Protein AF-A0A0B1RQZ1-F1 (afdb_monomer_lite)

Organism: Oesophagostomum dentatum (NCBI:txid61180)

Sequence (134 aa):
LTQFLLSGVIFQLFRYINREKSLARRFLYIGCCLHLVANLLATAAFLYAGARNYPGGDGIAHLQWTQRVDAEKPISVYIDNACAQTGVSRFMQLYDAWEYNKTENLAPDDLQRFDFLMIGTYSGNLKQIVSTNY

pLDDT: mean 86.48, std 12.92, range [42.91, 98.12]

Foldseek 3Di:
DVVVVVVLVVVLVVLVVCVVVDVVSVVVSVVSVVVVVVVVVVVVVVVVVVVVQQVLLVVLLVVCVVCVVCLQPAAEEEAEPQSVVRDDDPVSNDRPSYHYDDDPPDAPVRCVVHPYYDDDDPPPCVVVCVVVRD

Secondary structure (DSSP, 8-state):
-HHHHHHHHHHHHHHHHTGGG-HHHHHHHHHHHHHHHHHHHHHHHHHHHHHTT-HHHHHHHHHHHHTGGGTTS--EEEE-HHHHHTT--GGG---TTSEEE--TT--HHHHTT-SEEE---SSS-HHHHHHHH-

Structure (mmCIF, N/CA/C/O backbone):
data_AF-A0A0B1RQZ1-F1
#
_entry.id   AF-A0A0B1RQZ1-F1
#
loop_
_atom_site.group_PDB
_atom_site.id
_atom_site.type_symbol
_atom_site.label_atom_id
_atom_site.label_alt_id
_atom_site.label_comp_id
_atom_site.label_asym_id
_atom_site.label_entity_id
_atom_site.label_seq_id
_atom_site.pdbx_PDB_ins_code
_atom_site.Cartn_x
_atom_site.Cartn_y
_atom_site.Cartn_z
_atom_site.occupancy
_atom_site.B_iso_or_equiv
_atom_site.auth_seq_id
_atom_site.auth_comp_id
_atom_site.auth_asym_id
_atom_site.auth_atom_id
_atom_site.pdbx_PDB_model_num
ATOM 1 N N . LEU A 1 1 ? -3.426 4.395 -25.988 1.00 50.75 1 LEU A N 1
ATOM 2 C CA . LEU A 1 1 ? -2.313 3.442 -25.745 1.00 50.75 1 LEU A CA 1
ATOM 3 C C . LEU A 1 1 ? -2.290 2.278 -26.743 1.00 50.75 1 LEU A C 1
ATOM 5 O O . LEU A 1 1 ? -1.264 2.049 -27.366 1.00 50.75 1 LEU A O 1
ATOM 9 N N . THR A 1 2 ? -3.404 1.574 -26.952 1.00 42.91 2 THR A N 1
ATOM 10 C CA . THR A 1 2 ? -3.517 0.416 -27.866 1.00 42.91 2 THR A CA 1
ATOM 11 C C . THR A 1 2 ? -3.146 0.717 -29.323 1.00 42.91 2 THR A C 1
ATOM 13 O O . THR A 1 2 ? -2.436 -0.070 -29.941 1.00 42.91 2 THR A O 1
ATOM 16 N N . GLN A 1 3 ? -3.523 1.883 -29.858 1.00 46.12 3 GLN A N 1
ATOM 17 C CA . GLN A 1 3 ? -3.153 2.290 -31.225 1.00 46.12 3 GLN A CA 1
ATOM 18 C C . GLN A 1 3 ? -1.642 2.541 -31.416 1.00 46.12 3 GLN A C 1
ATOM 20 O O . GLN A 1 3 ? -1.112 2.257 -32.486 1.00 46.12 3 GLN A O 1
ATOM 25 N N . PHE A 1 4 ? -0.934 3.011 -30.380 1.00 52.88 4 PHE A N 1
ATOM 26 C CA . PHE A 1 4 ? 0.523 3.218 -30.419 1.00 52.88 4 PHE A CA 1
ATOM 27 C C . PHE A 1 4 ? 1.302 1.897 -30.377 1.00 52.88 4 PHE A C 1
ATOM 29 O O . PHE A 1 4 ? 2.340 1.761 -31.021 1.00 52.88 4 PHE A O 1
ATOM 36 N N . LEU A 1 5 ? 0.791 0.903 -29.647 1.00 52.38 5 LEU A N 1
ATOM 37 C CA . LEU A 1 5 ? 1.394 -0.430 -29.599 1.00 52.38 5 LEU A CA 1
ATOM 38 C C . LEU A 1 5 ? 1.182 -1.182 -30.925 1.00 52.38 5 LEU A C 1
ATOM 40 O O . LEU A 1 5 ? 2.117 -1.791 -31.440 1.00 52.38 5 LEU A O 1
ATOM 44 N N . LEU A 1 6 ? -0.010 -1.073 -31.525 1.00 55.34 6 LEU A N 1
ATOM 45 C CA . LEU A 1 6 ? -0.336 -1.679 -32.824 1.00 55.34 6 LEU A CA 1
ATOM 46 C C . LEU A 1 6 ? 0.518 -1.121 -33.972 1.00 55.34 6 LEU A C 1
ATOM 48 O O . LEU A 1 6 ? 1.052 -1.895 -34.769 1.00 55.34 6 LEU A O 1
ATOM 52 N N . SER A 1 7 ? 0.705 0.200 -34.044 1.00 65.06 7 SER A N 1
ATOM 53 C CA . SER A 1 7 ? 1.536 0.818 -35.086 1.00 65.06 7 SER A CA 1
ATOM 54 C C . SER A 1 7 ? 3.016 0.434 -34.958 1.00 65.06 7 SER A C 1
ATOM 56 O O . SER A 1 7 ? 3.673 0.163 -35.966 1.00 65.06 7 SER A O 1
ATOM 58 N N . GLY A 1 8 ? 3.526 0.320 -33.726 1.00 63.56 8 GLY A N 1
ATOM 59 C CA . GLY A 1 8 ? 4.891 -0.130 -33.448 1.00 63.56 8 GLY A CA 1
ATOM 60 C C . GLY A 1 8 ? 5.157 -1.582 -33.861 1.00 63.56 8 GLY A C 1
ATOM 61 O O . GLY A 1 8 ? 6.221 -1.880 -34.409 1.00 63.56 8 GLY A O 1
ATOM 62 N N . VAL A 1 9 ? 4.188 -2.482 -33.659 1.00 67.81 9 VAL A N 1
ATOM 63 C CA . VAL A 1 9 ? 4.293 -3.897 -34.063 1.00 67.81 9 VAL A CA 1
ATOM 64 C C . VAL A 1 9 ? 4.263 -4.040 -35.588 1.00 67.81 9 VAL A C 1
ATOM 66 O O . VAL A 1 9 ? 5.114 -4.723 -36.158 1.00 67.81 9 VAL A O 1
ATOM 69 N N . ILE A 1 10 ? 3.354 -3.336 -36.271 1.00 68.88 10 ILE A N 1
ATOM 70 C CA . ILE A 1 10 ? 3.250 -3.352 -37.741 1.00 68.88 10 ILE A CA 1
ATOM 71 C C . ILE A 1 10 ? 4.543 -2.832 -38.386 1.00 68.88 10 ILE A C 1
ATOM 73 O O . ILE A 1 10 ? 5.083 -3.450 -39.305 1.00 68.88 10 ILE A O 1
ATOM 77 N N . PHE A 1 11 ? 5.098 -1.737 -37.866 1.00 68.69 11 PHE A N 1
ATOM 78 C CA . PHE A 1 11 ? 6.360 -1.174 -38.346 1.00 68.69 11 PHE A CA 1
ATOM 79 C C . PHE A 1 11 ? 7.547 -2.144 -38.203 1.00 68.69 11 PHE A C 1
ATOM 81 O O . PHE A 1 11 ? 8.404 -2.223 -39.090 1.00 68.69 11 PHE A O 1
ATOM 88 N N . GLN A 1 12 ? 7.589 -2.931 -37.124 1.00 65.19 12 GLN A N 1
ATOM 89 C CA . GLN A 1 12 ? 8.632 -3.941 -36.934 1.00 65.19 12 GLN A CA 1
ATOM 90 C C . GLN A 1 12 ? 8.472 -5.156 -37.844 1.00 65.19 12 GLN A C 1
ATOM 92 O O . GLN A 1 12 ? 9.482 -5.667 -38.328 1.00 65.19 12 GLN A O 1
ATOM 97 N N . LEU A 1 13 ? 7.243 -5.562 -38.165 1.00 67.06 13 LEU A N 1
ATOM 98 C CA . LEU A 1 13 ? 6.981 -6.612 -39.153 1.00 67.06 13 LEU A CA 1
ATOM 99 C C . LEU A 1 13 ? 7.440 -6.191 -40.559 1.00 67.06 13 LEU A C 1
ATOM 101 O O . LEU A 1 13 ? 8.148 -6.944 -41.229 1.00 67.06 13 LEU A O 1
ATOM 105 N N . PHE A 1 14 ? 7.151 -4.953 -40.979 1.00 69.56 14 PHE A N 1
ATOM 106 C CA . PHE A 1 14 ? 7.656 -4.414 -42.251 1.00 69.56 14 PHE A CA 1
ATOM 107 C C . PHE A 1 14 ? 9.190 -4.369 -42.312 1.00 69.56 14 PHE A C 1
ATOM 109 O O . PHE A 1 14 ? 9.784 -4.655 -43.358 1.00 69.56 14 PHE A O 1
ATOM 116 N N . ARG A 1 15 ? 9.850 -4.024 -41.196 1.00 64.25 15 ARG A N 1
ATOM 117 C CA . ARG A 1 15 ? 11.318 -4.038 -41.094 1.00 64.25 15 ARG A CA 1
ATOM 118 C C . ARG A 1 15 ? 11.896 -5.452 -41.079 1.00 64.25 15 ARG A C 1
ATOM 120 O O . ARG A 1 15 ? 12.905 -5.665 -41.745 1.00 64.25 15 ARG A O 1
ATOM 127 N N . TYR A 1 16 ? 11.255 -6.405 -40.402 1.00 66.69 16 TYR A N 1
ATOM 128 C CA . TYR A 1 16 ? 11.636 -7.822 -40.403 1.00 66.69 16 TYR A CA 1
ATOM 129 C C . TYR A 1 16 ? 11.647 -8.398 -41.823 1.00 66.69 16 TYR A C 1
ATOM 131 O O . TYR A 1 16 ? 12.652 -8.963 -42.247 1.00 66.69 16 TYR A O 1
ATOM 139 N N . ILE A 1 17 ? 10.572 -8.179 -42.589 1.00 72.50 17 ILE A N 1
ATOM 140 C CA . ILE A 1 17 ? 10.413 -8.698 -43.959 1.00 72.50 17 ILE A CA 1
ATOM 141 C C . ILE A 1 17 ? 11.489 -8.142 -44.913 1.00 72.50 17 ILE A C 1
ATOM 143 O O . ILE A 1 17 ? 11.928 -8.825 -45.833 1.00 72.50 17 ILE A O 1
ATOM 147 N N . ASN A 1 18 ? 11.963 -6.911 -44.691 1.00 68.25 18 ASN A N 1
ATOM 148 C CA . ASN A 1 18 ? 12.946 -6.243 -45.554 1.00 68.25 18 ASN A CA 1
ATOM 149 C C . ASN A 1 18 ? 14.389 -6.232 -45.003 1.00 68.25 18 ASN A C 1
ATOM 151 O O . ASN A 1 18 ? 15.238 -5.521 -45.557 1.00 68.25 18 ASN A O 1
ATOM 155 N N . ARG A 1 19 ? 14.689 -6.982 -43.932 1.00 61.53 19 ARG A N 1
ATOM 156 C CA . ARG A 1 19 ? 15.971 -6.902 -43.200 1.00 61.53 19 ARG A CA 1
ATOM 157 C C . ARG A 1 19 ? 17.193 -7.389 -43.988 1.00 61.53 19 ARG A C 1
ATOM 159 O O . ARG A 1 19 ? 18.276 -6.847 -43.805 1.00 61.53 19 ARG A O 1
ATOM 166 N N . GLU A 1 20 ? 17.016 -8.361 -44.883 1.00 63.19 20 GLU A N 1
ATOM 167 C CA . GLU A 1 20 ? 18.098 -8.986 -45.673 1.00 63.19 20 GLU A CA 1
ATOM 168 C C . GLU A 1 20 ? 18.602 -8.078 -46.812 1.00 63.19 20 GLU A C 1
ATOM 170 O O . GLU A 1 20 ? 19.643 -8.327 -47.407 1.00 63.19 20 GLU A O 1
ATOM 175 N N . LYS A 1 21 ? 17.877 -6.993 -47.122 1.00 67.12 21 LYS A N 1
ATOM 176 C CA . LYS A 1 21 ? 18.181 -6.122 -48.271 1.00 67.12 21 LYS A CA 1
ATOM 177 C C . LYS A 1 21 ? 19.327 -5.137 -48.015 1.00 67.12 21 LYS A C 1
ATOM 179 O O . LYS A 1 21 ? 19.808 -4.516 -48.954 1.00 67.12 21 LYS A O 1
ATOM 184 N N . SER A 1 22 ? 19.710 -4.910 -46.757 1.00 76.19 22 SER A N 1
ATOM 185 C CA . SER A 1 22 ? 20.778 -3.973 -46.388 1.00 76.19 22 SER A CA 1
ATOM 186 C C . SER A 1 22 ? 21.214 -4.185 -44.939 1.00 76.19 22 SER A C 1
ATOM 188 O O . SER A 1 22 ? 20.371 -4.257 -44.042 1.00 76.19 22 SER A O 1
ATOM 190 N N . LEU A 1 23 ? 22.528 -4.184 -44.691 1.00 76.38 23 LEU A N 1
ATOM 191 C CA . LEU A 1 23 ? 23.101 -4.268 -43.342 1.00 76.38 23 LEU A CA 1
ATOM 192 C C . LEU A 1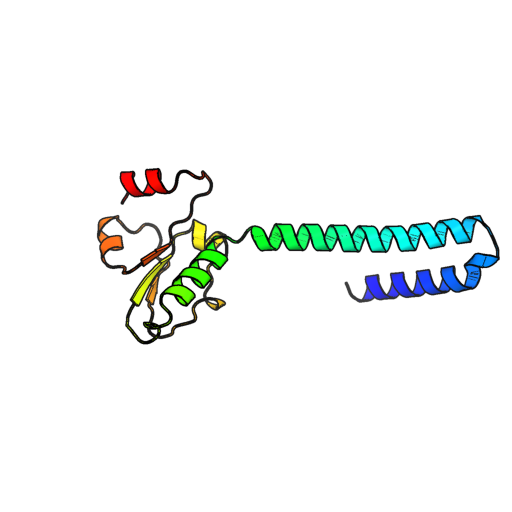 23 ? 22.550 -3.176 -42.408 1.00 76.38 23 LEU A C 1
ATOM 194 O O . LEU A 1 23 ? 22.232 -3.460 -41.256 1.00 76.38 23 LEU A O 1
ATOM 198 N N . ALA A 1 24 ? 22.325 -1.960 -42.915 1.00 78.75 24 ALA A N 1
ATOM 199 C CA . ALA A 1 24 ? 21.737 -0.867 -42.138 1.00 78.75 24 ALA A CA 1
ATOM 200 C C . ALA A 1 24 ? 20.313 -1.192 -41.647 1.00 78.75 24 ALA A C 1
ATOM 202 O O . ALA A 1 24 ? 19.959 -0.899 -40.506 1.00 78.75 24 ALA A O 1
ATOM 203 N N . ARG A 1 25 ? 19.491 -1.854 -42.475 1.00 75.50 25 ARG A N 1
ATOM 204 C CA . ARG A 1 25 ? 18.126 -2.266 -42.093 1.00 75.50 25 ARG A CA 1
ATOM 205 C C . ARG A 1 25 ? 18.145 -3.383 -41.054 1.00 75.50 25 ARG A C 1
ATOM 207 O O . ARG A 1 25 ? 17.302 -3.385 -40.161 1.00 75.50 25 ARG A O 1
ATOM 214 N N . ARG A 1 26 ? 19.126 -4.286 -41.135 1.00 75.88 26 ARG A N 1
ATOM 215 C CA . ARG A 1 26 ? 19.352 -5.332 -40.132 1.00 75.88 26 ARG A CA 1
ATOM 216 C C . ARG A 1 26 ? 19.745 -4.741 -38.773 1.00 75.88 26 ARG A C 1
ATOM 218 O O . ARG A 1 26 ? 19.144 -5.125 -37.773 1.00 75.88 26 ARG A O 1
ATOM 225 N N . PHE A 1 27 ? 20.662 -3.770 -38.732 1.00 84.25 27 PHE A N 1
ATOM 226 C CA . PHE A 1 27 ? 21.013 -3.067 -37.489 1.00 84.25 27 PHE A CA 1
ATOM 227 C C . PHE A 1 27 ? 19.828 -2.292 -36.901 1.00 84.25 27 PHE A C 1
ATOM 229 O O . PHE A 1 27 ? 19.581 -2.388 -35.703 1.00 84.25 27 PHE A O 1
ATOM 236 N N . LEU A 1 28 ? 19.045 -1.592 -37.731 1.00 85.06 28 LEU A N 1
ATOM 237 C CA . LEU A 1 28 ? 17.837 -0.893 -37.275 1.00 85.06 28 LEU A CA 1
ATOM 238 C C . LEU A 1 28 ? 16.785 -1.850 -36.701 1.00 85.06 28 LEU A C 1
ATOM 240 O O . LEU A 1 28 ? 16.167 -1.533 -35.689 1.00 85.06 28 LEU A O 1
ATOM 244 N N . TYR A 1 29 ? 16.583 -3.016 -37.322 1.00 81.12 29 TYR A N 1
ATOM 245 C CA . TYR A 1 29 ? 15.674 -4.042 -36.807 1.00 81.12 29 TYR A CA 1
ATOM 246 C C . TYR A 1 29 ? 16.131 -4.561 -35.435 1.00 81.12 29 TYR A C 1
ATOM 248 O O . TYR A 1 29 ? 15.340 -4.563 -34.495 1.00 81.12 29 TYR A O 1
ATOM 256 N N . ILE A 1 30 ? 17.414 -4.917 -35.294 1.00 85.94 30 ILE A N 1
ATOM 257 C CA . ILE A 1 30 ? 17.987 -5.355 -34.010 1.00 85.94 30 ILE A CA 1
ATOM 258 C C . ILE A 1 30 ? 17.845 -4.250 -32.954 1.00 85.94 30 ILE A C 1
ATOM 260 O O . ILE A 1 30 ? 17.408 -4.527 -31.840 1.00 85.94 30 ILE A O 1
ATOM 264 N N . GLY A 1 31 ? 18.137 -2.996 -33.312 1.00 88.75 31 GLY A N 1
ATOM 265 C CA . GLY A 1 31 ? 17.964 -1.841 -32.430 1.00 88.75 31 GLY A CA 1
ATOM 266 C C . GLY A 1 31 ? 16.519 -1.661 -31.952 1.00 88.75 31 GLY A C 1
ATOM 267 O O . GLY A 1 31 ? 16.295 -1.440 -30.765 1.00 88.75 31 GLY A O 1
ATOM 268 N N . CYS A 1 32 ? 15.527 -1.824 -32.835 1.00 88.00 32 CYS A N 1
ATOM 269 C CA . CYS A 1 32 ? 14.111 -1.792 -32.454 1.00 88.00 32 CYS A CA 1
ATOM 270 C C . CYS A 1 32 ? 13.744 -2.922 -31.479 1.00 88.00 32 CYS A C 1
ATOM 272 O O . CYS A 1 32 ? 13.073 -2.661 -30.480 1.00 88.00 32 CYS A O 1
ATOM 274 N N . CYS A 1 33 ? 14.205 -4.152 -31.728 1.00 87.56 33 CYS A N 1
ATOM 275 C CA . CYS A 1 33 ? 13.961 -5.275 -30.822 1.00 87.56 33 CYS A CA 1
ATOM 276 C C . CYS A 1 33 ? 14.599 -5.039 -29.445 1.00 87.56 33 CYS A C 1
ATOM 278 O O . CYS A 1 33 ? 13.933 -5.216 -28.427 1.00 87.56 33 CYS A O 1
ATOM 280 N N . LEU A 1 34 ? 15.855 -4.581 -29.403 1.00 92.75 34 LEU A N 1
ATOM 281 C CA . LEU A 1 34 ? 16.541 -4.242 -28.152 1.00 92.75 34 LEU A CA 1
ATOM 282 C C . LEU A 1 34 ? 15.818 -3.123 -27.392 1.00 92.75 34 LEU A C 1
ATOM 284 O O . LEU A 1 34 ? 15.663 -3.216 -26.178 1.00 92.75 34 LEU A O 1
ATOM 288 N N . HIS A 1 35 ? 15.321 -2.100 -28.092 1.00 89.69 35 HIS A N 1
ATOM 289 C CA . HIS A 1 35 ? 14.571 -1.011 -27.468 1.00 89.69 35 HIS A CA 1
ATOM 290 C C . HIS A 1 35 ? 13.250 -1.482 -26.843 1.00 89.69 35 HIS A C 1
ATOM 292 O O . HIS A 1 35 ? 12.897 -1.026 -25.755 1.00 89.69 35 HIS A O 1
ATOM 298 N N . LEU A 1 36 ? 12.531 -2.414 -27.483 1.00 90.75 36 LEU A N 1
ATOM 299 C CA . LEU A 1 36 ? 11.334 -3.016 -26.887 1.00 90.75 36 LEU A CA 1
ATOM 300 C C . LEU A 1 36 ? 11.661 -3.796 -25.614 1.00 90.75 36 LEU A C 1
ATOM 302 O O . LEU A 1 36 ? 10.978 -3.625 -24.607 1.00 90.75 36 LEU A O 1
ATOM 306 N N . VAL A 1 37 ? 12.703 -4.631 -25.654 1.00 94.31 37 VAL A N 1
ATOM 307 C CA . VAL A 1 37 ? 13.133 -5.409 -24.484 1.00 94.31 37 VAL A CA 1
ATOM 308 C C . VAL A 1 37 ? 13.538 -4.470 -23.348 1.00 94.31 37 VAL A C 1
ATOM 310 O O . VAL A 1 37 ? 13.092 -4.654 -22.220 1.00 94.31 37 VAL A O 1
ATOM 313 N N . ALA A 1 38 ? 14.302 -3.415 -23.641 1.00 95.25 38 ALA A N 1
ATOM 314 C CA . ALA A 1 38 ? 14.690 -2.417 -22.650 1.00 95.25 38 ALA A CA 1
ATOM 315 C C . ALA A 1 38 ? 13.475 -1.700 -22.028 1.00 95.25 38 ALA A C 1
ATOM 317 O O . ALA A 1 38 ? 13.413 -1.563 -20.809 1.00 95.25 38 ALA A O 1
ATOM 318 N N . ASN A 1 39 ? 12.481 -1.300 -22.831 1.00 94.94 39 ASN A N 1
ATOM 319 C CA . ASN A 1 39 ? 11.245 -0.690 -22.319 1.00 94.94 39 ASN A CA 1
ATOM 320 C C . ASN A 1 39 ? 10.442 -1.654 -21.446 1.00 94.94 39 ASN A C 1
ATOM 322 O O . ASN A 1 39 ? 9.915 -1.241 -20.415 1.00 94.94 39 ASN A O 1
ATOM 326 N N . LEU A 1 40 ? 10.352 -2.927 -21.837 1.00 95.25 40 LEU A N 1
ATOM 327 C CA . LEU A 1 40 ? 9.669 -3.942 -21.043 1.00 95.25 40 LEU A CA 1
ATOM 328 C C . LEU A 1 40 ? 10.348 -4.114 -19.679 1.00 95.25 40 LEU A C 1
ATOM 330 O O . LEU A 1 40 ? 9.670 -4.082 -18.657 1.00 95.25 40 LEU A O 1
ATOM 334 N N . LEU A 1 41 ? 11.679 -4.236 -19.659 1.00 97.44 41 LEU A N 1
ATOM 335 C CA . LEU A 1 41 ? 12.452 -4.369 -18.422 1.00 97.44 41 LEU A CA 1
ATOM 336 C C . LEU A 1 41 ? 12.327 -3.128 -17.532 1.00 97.44 41 LEU A C 1
ATOM 338 O O . LEU A 1 41 ? 12.095 -3.262 -16.334 1.00 97.44 41 LEU A O 1
ATOM 342 N N . ALA A 1 42 ? 12.419 -1.927 -18.107 1.00 96.62 42 ALA A N 1
ATOM 343 C CA . ALA A 1 42 ? 12.243 -0.681 -17.364 1.00 96.62 42 ALA A CA 1
ATOM 344 C C . ALA A 1 42 ? 10.822 -0.556 -16.793 1.00 96.62 42 ALA A C 1
ATOM 346 O O . ALA A 1 42 ? 10.650 -0.198 -15.630 1.00 96.62 42 ALA A O 1
ATOM 347 N N . THR A 1 43 ? 9.803 -0.922 -17.576 1.00 95.94 43 THR A N 1
ATOM 348 C CA . THR A 1 43 ? 8.406 -0.926 -17.120 1.00 95.94 43 THR A CA 1
ATOM 349 C C . THR A 1 43 ? 8.206 -1.921 -15.983 1.00 95.94 43 THR A C 1
ATOM 351 O O . THR A 1 43 ? 7.589 -1.577 -14.981 1.00 95.94 43 THR A O 1
ATOM 354 N N . ALA A 1 44 ? 8.762 -3.131 -16.094 1.00 96.19 44 ALA A N 1
ATOM 355 C CA . ALA A 1 44 ? 8.699 -4.130 -15.032 1.00 96.19 44 ALA A CA 1
ATOM 356 C C . ALA A 1 44 ? 9.413 -3.654 -13.757 1.00 96.19 44 ALA A C 1
ATOM 358 O O . ALA A 1 44 ? 8.882 -3.828 -12.662 1.00 96.19 44 ALA A O 1
ATOM 359 N N . ALA A 1 45 ? 10.571 -3.000 -13.887 1.00 95.81 45 ALA A N 1
ATOM 360 C CA . ALA A 1 45 ? 11.300 -2.432 -12.756 1.00 95.81 45 ALA A CA 1
ATOM 361 C C . ALA A 1 45 ? 10.503 -1.319 -12.057 1.00 95.81 45 ALA A C 1
ATOM 363 O O . ALA A 1 45 ? 10.377 -1.338 -10.833 1.00 95.81 45 ALA A O 1
ATOM 364 N N . PHE A 1 46 ? 9.917 -0.383 -12.811 1.00 94.62 46 PHE A N 1
ATOM 365 C CA . PHE A 1 46 ? 9.083 0.674 -12.234 1.00 94.62 46 PHE A CA 1
ATOM 366 C C . PHE A 1 46 ? 7.780 0.143 -11.643 1.00 94.62 46 PHE A C 1
ATOM 368 O O . PHE A 1 46 ? 7.363 0.614 -10.588 1.00 94.62 46 PHE A O 1
ATOM 375 N N . LEU A 1 47 ? 7.169 -0.866 -12.265 1.00 93.69 47 LEU A N 1
ATOM 376 C CA . LEU A 1 47 ? 6.000 -1.542 -11.713 1.00 93.69 47 LEU A CA 1
ATOM 377 C C . LEU A 1 47 ? 6.336 -2.214 -10.378 1.00 93.69 47 LEU A C 1
ATOM 379 O O . LEU A 1 47 ? 5.602 -2.046 -9.409 1.00 93.69 47 LEU A O 1
ATOM 383 N N . TYR A 1 48 ? 7.459 -2.931 -10.312 1.00 93.44 48 TYR A N 1
ATOM 384 C CA . TYR A 1 48 ? 7.921 -3.575 -9.085 1.00 93.44 48 TYR A CA 1
ATOM 385 C C . TYR A 1 48 ? 8.226 -2.553 -7.983 1.00 93.44 48 TYR A C 1
ATOM 387 O O . TYR A 1 48 ? 7.754 -2.701 -6.857 1.00 93.44 48 TYR A O 1
ATOM 395 N N . ALA A 1 49 ? 8.962 -1.487 -8.307 1.00 92.31 49 ALA A N 1
ATOM 396 C CA . ALA A 1 49 ? 9.257 -0.415 -7.361 1.00 92.31 49 ALA A CA 1
ATOM 397 C C . ALA A 1 49 ? 7.975 0.272 -6.858 1.00 92.31 49 ALA A C 1
ATOM 399 O O . ALA A 1 49 ? 7.822 0.482 -5.657 1.00 92.31 49 ALA A O 1
ATOM 400 N N . GLY A 1 50 ? 7.027 0.556 -7.758 1.00 88.94 50 GLY A N 1
ATOM 401 C CA . GLY A 1 50 ? 5.728 1.131 -7.415 1.00 88.94 50 GLY A CA 1
ATOM 402 C C . GLY A 1 50 ? 4.906 0.218 -6.508 1.00 88.94 50 GLY A C 1
ATOM 403 O O . GLY A 1 50 ? 4.367 0.684 -5.511 1.00 88.94 50 GLY A O 1
ATOM 404 N N . ALA A 1 51 ? 4.876 -1.088 -6.785 1.00 86.94 51 ALA A N 1
ATOM 405 C CA . ALA A 1 51 ? 4.162 -2.062 -5.960 1.00 86.94 51 ALA A CA 1
ATOM 406 C C . ALA A 1 51 ? 4.700 -2.134 -4.518 1.00 86.94 51 ALA A C 1
ATOM 408 O O . ALA A 1 51 ? 3.936 -2.376 -3.589 1.00 86.94 51 ALA A O 1
ATOM 409 N N . ARG A 1 52 ? 6.000 -1.887 -4.305 1.00 87.00 52 ARG A N 1
ATOM 410 C CA . ARG A 1 52 ? 6.621 -1.882 -2.967 1.00 87.00 52 ARG A CA 1
ATOM 411 C C . ARG A 1 52 ? 6.439 -0.571 -2.195 1.00 87.00 52 ARG A C 1
ATOM 413 O O . ARG A 1 52 ? 6.798 -0.524 -1.023 1.00 87.00 52 ARG A O 1
ATOM 420 N N . ASN A 1 53 ? 5.863 0.467 -2.804 1.00 89.00 53 ASN A N 1
ATOM 421 C CA . ASN A 1 53 ? 5.653 1.775 -2.175 1.00 89.00 53 ASN A CA 1
ATOM 422 C C . ASN A 1 53 ? 4.320 1.888 -1.400 1.00 89.00 53 ASN A C 1
ATOM 424 O O . ASN A 1 53 ? 3.865 2.992 -1.109 1.00 89.00 53 ASN A O 1
ATOM 428 N N . TYR A 1 54 ? 3.684 0.757 -1.069 1.00 92.31 54 TYR A N 1
ATOM 429 C CA . TYR A 1 54 ? 2.388 0.707 -0.380 1.00 92.31 54 TYR A CA 1
ATOM 430 C C . TYR A 1 54 ? 2.421 -0.131 0.920 1.00 92.31 54 TYR A C 1
ATOM 432 O O . TYR A 1 54 ? 1.662 -1.093 1.062 1.00 92.31 54 TYR A O 1
ATOM 440 N N . PRO A 1 55 ? 3.288 0.213 1.897 1.00 92.38 55 PRO A N 1
ATOM 441 C CA . PRO A 1 55 ? 3.402 -0.529 3.157 1.00 92.38 55 PRO A CA 1
ATOM 442 C C . PRO A 1 55 ? 2.126 -0.527 4.015 1.00 92.38 55 PRO A C 1
ATOM 444 O O . PRO A 1 55 ? 1.917 -1.461 4.785 1.00 92.38 55 PRO A O 1
ATOM 447 N N . GLY A 1 56 ? 1.254 0.479 3.895 1.00 94.19 56 GLY A N 1
ATOM 448 C CA . GLY A 1 56 ? -0.049 0.480 4.562 1.00 94.19 56 GLY A CA 1
ATOM 449 C C . GLY A 1 56 ? -0.946 -0.654 4.061 1.00 94.19 56 GLY A C 1
ATOM 450 O O . GLY A 1 56 ? -1.546 -1.365 4.868 1.00 94.19 56 GLY A O 1
ATOM 451 N N . GLY A 1 57 ? -0.971 -0.873 2.742 1.00 95.06 57 GLY A N 1
ATOM 452 C CA . GLY A 1 57 ? -1.672 -1.999 2.118 1.00 95.06 57 GLY A CA 1
ATOM 453 C C . GLY A 1 57 ? -1.154 -3.358 2.608 1.00 95.06 57 GLY A C 1
ATOM 454 O O . GLY A 1 57 ? -1.942 -4.215 3.014 1.00 95.06 57 GLY A O 1
ATOM 455 N N . ASP A 1 58 ? 0.169 -3.529 2.658 1.00 94.56 58 ASP A N 1
ATOM 456 C CA . ASP A 1 58 ? 0.796 -4.729 3.231 1.00 94.56 58 ASP A CA 1
ATOM 457 C C . ASP A 1 58 ? 0.393 -4.915 4.710 1.00 94.56 58 ASP A C 1
ATOM 459 O O . ASP A 1 58 ? 0.085 -6.026 5.146 1.00 94.56 58 ASP A O 1
ATOM 463 N N . GLY A 1 59 ? 0.337 -3.819 5.476 1.00 95.38 59 GLY A N 1
ATOM 464 C CA . GLY A 1 59 ? -0.036 -3.817 6.890 1.00 95.38 59 GLY A CA 1
ATOM 465 C C . GLY A 1 59 ? -1.463 -4.302 7.151 1.00 95.38 59 GLY A C 1
ATOM 466 O O . GLY A 1 59 ? -1.662 -5.169 8.002 1.00 95.38 59 GLY A O 1
ATOM 467 N N . ILE A 1 60 ? -2.456 -3.799 6.407 1.00 97.06 60 ILE A N 1
ATOM 468 C CA . ILE A 1 60 ? -3.857 -4.216 6.596 1.00 97.06 60 ILE A CA 1
ATOM 469 C C . ILE A 1 60 ? -4.064 -5.670 6.155 1.00 97.06 60 ILE A C 1
ATOM 471 O O . ILE A 1 60 ? -4.758 -6.432 6.830 1.00 97.06 60 ILE A O 1
ATOM 475 N N . ALA A 1 61 ? -3.408 -6.092 5.069 1.00 96.38 61 ALA A N 1
ATOM 476 C CA . ALA A 1 61 ? -3.434 -7.481 4.625 1.00 96.38 61 ALA A CA 1
ATOM 477 C C . ALA A 1 61 ? -2.842 -8.414 5.694 1.00 96.38 61 ALA A C 1
ATOM 479 O O . ALA A 1 61 ? -3.430 -9.449 6.013 1.00 96.38 61 ALA A O 1
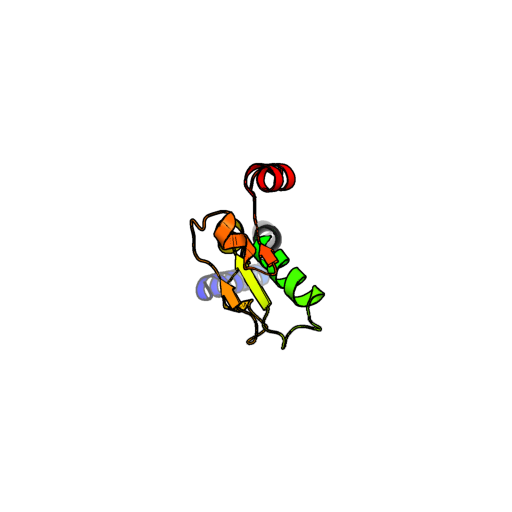ATOM 480 N N . HIS A 1 62 ? -1.717 -8.022 6.295 1.00 96.69 62 HIS A N 1
ATOM 481 C CA . HIS A 1 62 ? -1.066 -8.787 7.352 1.00 96.69 62 HIS A CA 1
ATOM 482 C C . HIS A 1 62 ? -1.907 -8.873 8.635 1.00 96.69 62 HIS A C 1
ATOM 484 O O . HIS A 1 62 ? -2.043 -9.963 9.198 1.00 96.69 62 HIS A O 1
ATOM 490 N N . LEU A 1 63 ? -2.499 -7.758 9.082 1.00 97.44 63 LEU A N 1
ATOM 491 C CA . LEU A 1 63 ? -3.370 -7.721 10.261 1.00 97.44 63 LEU A CA 1
ATOM 492 C C . LEU A 1 63 ? -4.564 -8.667 10.088 1.00 97.44 63 LEU A C 1
ATOM 494 O O . LEU A 1 63 ? -4.796 -9.539 10.925 1.00 97.44 63 LEU A O 1
ATOM 498 N N . GLN A 1 64 ? -5.274 -8.544 8.966 1.00 97.12 64 GLN A N 1
ATOM 499 C CA . GLN A 1 64 ? -6.445 -9.369 8.680 1.00 97.12 64 GLN A CA 1
ATOM 500 C C . GLN A 1 64 ? -6.090 -10.847 8.529 1.00 97.12 64 GLN A C 1
ATOM 502 O O . GLN A 1 64 ? -6.818 -11.707 9.016 1.00 97.12 64 GLN A O 1
ATOM 507 N N . TRP A 1 65 ? -4.964 -11.166 7.889 1.00 97.38 65 TRP A N 1
ATOM 508 C CA . TRP A 1 65 ? -4.496 -12.546 7.784 1.00 97.38 65 TRP A CA 1
ATOM 509 C C . TRP A 1 65 ? -4.185 -13.155 9.157 1.00 97.38 65 TRP A C 1
ATOM 511 O O . TRP A 1 65 ? -4.535 -14.308 9.435 1.00 97.38 65 TRP A O 1
ATOM 521 N N . THR A 1 66 ? -3.536 -12.379 10.025 1.00 97.31 66 THR A N 1
ATOM 522 C CA . THR A 1 66 ? -3.145 -12.822 11.367 1.00 97.31 66 THR A CA 1
ATOM 523 C C . THR A 1 66 ? -4.370 -13.032 12.257 1.00 97.31 66 THR A C 1
ATOM 525 O O . THR A 1 66 ? -4.446 -14.053 12.935 1.00 97.31 66 THR A O 1
ATOM 528 N N . GLN A 1 67 ? -5.365 -12.146 12.174 1.00 97.25 67 GLN A N 1
ATOM 529 C CA . GLN A 1 67 ? -6.602 -12.201 12.966 1.00 97.25 67 GLN A CA 1
ATOM 530 C C . GLN A 1 67 ? -7.780 -12.869 12.236 1.00 97.25 67 GLN A C 1
ATOM 532 O O . GLN A 1 67 ? -8.934 -12.696 12.612 1.00 97.25 67 GLN A O 1
ATOM 537 N N . ARG A 1 68 ? -7.519 -13.667 11.193 1.00 96.62 68 ARG A N 1
ATOM 538 C CA . ARG A 1 68 ? -8.572 -14.283 10.358 1.00 96.62 68 ARG A CA 1
ATOM 539 C C . ARG A 1 68 ? -9.546 -15.195 11.110 1.00 96.62 68 ARG A C 1
ATOM 541 O O . ARG A 1 68 ? -10.642 -15.438 10.627 1.00 96.62 68 ARG A O 1
ATOM 548 N N . VAL A 1 69 ? -9.142 -15.731 12.263 1.00 96.94 69 VAL A N 1
ATOM 549 C CA . VAL A 1 69 ? -10.006 -16.572 13.114 1.00 96.94 69 VAL A CA 1
ATOM 550 C C . VAL A 1 69 ? -11.086 -15.733 13.805 1.00 96.94 69 VAL A C 1
ATOM 552 O O . VAL A 1 69 ? -12.159 -16.241 14.107 1.00 96.94 69 VAL A O 1
ATOM 555 N N . ASP A 1 70 ? -10.827 -14.439 13.978 1.00 96.50 70 ASP A N 1
ATOM 556 C CA . ASP A 1 70 ? -11.723 -13.474 14.607 1.00 96.50 70 ASP A CA 1
ATOM 557 C C . ASP A 1 70 ? -12.432 -12.586 13.568 1.00 96.50 70 ASP A C 1
ATOM 559 O O . ASP A 1 70 ? -12.915 -11.500 13.884 1.00 96.50 70 ASP A O 1
ATOM 563 N N . ALA A 1 71 ? -12.524 -13.049 12.317 1.00 95.94 71 ALA A N 1
ATOM 564 C CA . ALA A 1 71 ? -13.160 -12.321 11.217 1.00 95.94 71 ALA A CA 1
ATOM 565 C C . ALA A 1 71 ? -14.634 -11.958 11.488 1.00 95.94 71 ALA A C 1
ATOM 567 O O . ALA A 1 71 ? -15.110 -10.935 11.011 1.00 95.94 71 ALA A O 1
ATOM 568 N N . GLU A 1 72 ? -15.353 -12.776 12.263 1.00 97.69 72 GLU A N 1
ATOM 569 C CA . GLU A 1 72 ? -16.766 -12.549 12.610 1.00 97.69 72 GLU A CA 1
ATOM 570 C C . GLU A 1 72 ? -16.955 -11.797 13.938 1.00 97.69 72 GLU A C 1
ATOM 572 O O . GLU A 1 72 ? -18.084 -11.490 14.325 1.00 97.69 72 GLU A O 1
ATOM 577 N N . LYS A 1 73 ? -15.871 -11.499 14.666 1.00 97.56 73 LYS A N 1
ATOM 578 C CA . LYS A 1 73 ? -15.950 -10.749 15.923 1.00 97.56 73 LYS A CA 1
ATOM 579 C C . LYS A 1 73 ? -15.996 -9.243 15.649 1.00 97.56 73 LYS A C 1
ATOM 581 O O . LYS A 1 73 ? -15.360 -8.784 14.700 1.00 97.56 73 LYS A O 1
ATOM 586 N N . PRO A 1 74 ? -16.687 -8.463 16.500 1.00 97.25 74 PRO A N 1
ATOM 587 C CA . PRO A 1 74 ? -16.652 -7.011 16.417 1.00 97.25 74 PRO A CA 1
ATOM 588 C C . PRO A 1 74 ? -15.274 -6.505 16.859 1.00 97.25 74 PRO A C 1
ATOM 590 O O . PRO A 1 74 ? -15.019 -6.366 18.052 1.00 97.25 74 PRO A O 1
ATOM 593 N N . ILE A 1 75 ? -14.383 -6.281 15.892 1.00 97.88 75 ILE A N 1
ATOM 594 C CA . ILE A 1 75 ? -13.030 -5.746 16.092 1.00 97.88 75 ILE A CA 1
ATOM 595 C C . ILE A 1 75 ? -12.964 -4.344 15.506 1.00 97.88 75 ILE A C 1
ATOM 597 O O . ILE A 1 75 ? -13.421 -4.100 14.394 1.00 97.88 75 ILE A O 1
ATOM 601 N N . SER A 1 76 ? -12.347 -3.425 16.227 1.00 97.94 76 SER A N 1
ATOM 602 C CA . SER A 1 76 ? -12.182 -2.034 15.838 1.00 97.94 76 SER A CA 1
ATOM 603 C C . SER A 1 76 ? -10.722 -1.731 15.486 1.00 97.94 76 SER A C 1
ATOM 605 O O . SER A 1 76 ? -9.790 -2.019 16.236 1.00 97.94 76 SER A O 1
ATOM 607 N N . VAL A 1 77 ? -10.508 -1.153 14.305 1.00 97.88 77 VAL A N 1
ATOM 608 C CA . VAL A 1 77 ? -9.185 -0.858 13.750 1.00 97.88 77 VAL A CA 1
ATOM 609 C C . VAL A 1 77 ? -9.106 0.616 13.385 1.00 97.88 77 VAL A C 1
ATOM 611 O O . VAL A 1 77 ? -9.809 1.085 12.488 1.00 97.88 77 VAL A O 1
ATOM 614 N N . TYR A 1 78 ? -8.211 1.345 14.041 1.00 97.44 78 TYR A N 1
ATOM 615 C CA . TYR A 1 78 ? -7.869 2.705 13.647 1.00 97.44 78 TYR A CA 1
ATOM 616 C C . TYR A 1 78 ? -6.841 2.703 12.516 1.00 97.44 78 TYR A C 1
ATOM 618 O O . TYR A 1 78 ? -5.863 1.958 12.558 1.00 97.44 78 TYR A O 1
ATOM 626 N N . ILE A 1 79 ? -7.037 3.572 11.525 1.00 96.88 79 ILE A N 1
ATOM 627 C CA . ILE A 1 79 ? -6.151 3.737 10.374 1.00 96.88 79 ILE A CA 1
ATOM 628 C C . ILE A 1 79 ? -5.643 5.179 10.344 1.00 96.88 79 ILE A C 1
ATOM 630 O O . ILE A 1 79 ? -6.398 6.119 10.098 1.00 96.88 79 ILE A O 1
ATOM 634 N N . ASP A 1 80 ? -4.342 5.384 10.533 1.00 93.88 80 ASP A N 1
ATOM 635 C CA . ASP A 1 80 ? -3.747 6.716 10.451 1.00 93.88 80 ASP A CA 1
ATOM 636 C C . ASP A 1 80 ? -3.581 7.212 8.998 1.00 93.88 80 ASP A C 1
ATOM 638 O O . ASP A 1 80 ? -3.926 6.539 8.018 1.00 93.88 80 ASP A O 1
ATOM 642 N N . ASN A 1 81 ? -3.189 8.481 8.822 1.00 93.38 81 ASN A N 1
ATOM 643 C CA . ASN A 1 81 ? -3.120 9.097 7.487 1.00 93.38 81 ASN A CA 1
ATOM 644 C C . ASN A 1 81 ? -1.993 8.501 6.640 1.00 93.38 81 ASN A C 1
ATOM 646 O O . ASN A 1 81 ? -2.183 8.255 5.451 1.00 93.38 81 ASN A O 1
ATOM 650 N N . ALA A 1 82 ? -0.859 8.179 7.258 1.00 92.62 82 ALA A N 1
ATOM 651 C CA . ALA A 1 82 ? 0.253 7.552 6.560 1.00 92.62 82 ALA A CA 1
ATOM 652 C C . ALA A 1 82 ? -0.138 6.176 5.989 1.00 92.62 82 ALA A C 1
ATOM 654 O O . ALA A 1 82 ? 0.150 5.891 4.827 1.00 92.62 82 ALA A O 1
ATOM 655 N N . CYS A 1 83 ? -0.856 5.343 6.744 1.00 94.25 83 CYS A N 1
ATOM 656 C CA . CYS A 1 83 ? -1.362 4.053 6.282 1.00 94.25 83 CYS A CA 1
ATOM 657 C C . CYS A 1 83 ? -2.364 4.203 5.129 1.00 94.25 83 CYS A C 1
ATOM 659 O O . CYS A 1 83 ? -2.269 3.473 4.141 1.00 94.25 83 CYS A O 1
ATOM 661 N N . ALA A 1 84 ? -3.280 5.174 5.201 1.00 94.25 84 ALA A N 1
ATOM 662 C CA . ALA A 1 84 ? -4.224 5.445 4.112 1.00 94.25 84 ALA A CA 1
ATOM 663 C C . ALA A 1 84 ? -3.518 5.911 2.825 1.00 94.25 84 ALA A C 1
ATOM 665 O O . ALA A 1 84 ? -3.807 5.412 1.737 1.00 94.25 84 ALA A O 1
ATOM 666 N N . GLN A 1 85 ? -2.537 6.810 2.943 1.00 93.69 85 GLN A N 1
ATOM 667 C CA . GLN A 1 85 ? -1.735 7.294 1.811 1.00 93.69 85 GLN A CA 1
ATOM 668 C C . GLN A 1 85 ? -0.878 6.193 1.180 1.00 93.69 85 GLN A C 1
ATOM 670 O O . GLN A 1 85 ? -0.588 6.233 -0.015 1.00 93.69 85 GLN A O 1
ATOM 675 N N . THR A 1 86 ? -0.499 5.190 1.972 1.00 94.25 86 THR A N 1
ATOM 676 C CA . THR A 1 86 ? 0.353 4.074 1.551 1.00 94.25 86 THR A CA 1
ATOM 677 C C . THR A 1 86 ? -0.427 2.780 1.325 1.00 94.25 86 THR A C 1
ATOM 679 O O . THR A 1 86 ? 0.135 1.690 1.404 1.00 94.25 86 THR A O 1
ATOM 682 N N . GLY A 1 87 ? -1.712 2.875 0.979 1.00 93.12 87 GLY A N 1
ATOM 683 C CA . GLY A 1 87 ? -2.441 1.778 0.338 1.00 93.12 87 GLY A CA 1
ATOM 684 C C . GLY A 1 87 ? -3.570 1.156 1.149 1.00 93.12 87 GLY A C 1
ATOM 685 O O . GLY A 1 87 ? -4.286 0.332 0.590 1.00 93.12 87 GLY A O 1
ATOM 686 N N . VAL A 1 88 ? -3.806 1.555 2.405 1.00 96.06 88 VAL A N 1
ATOM 687 C CA . 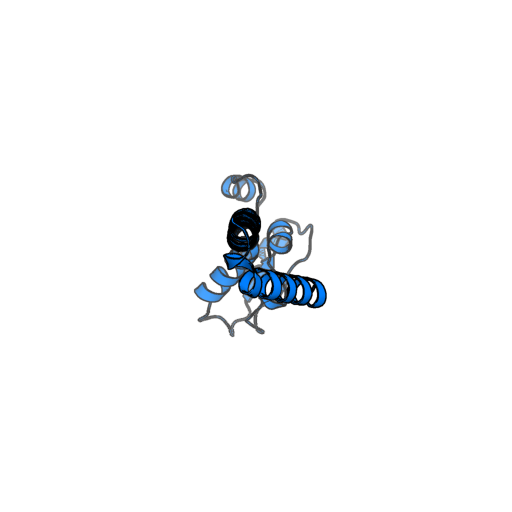VAL A 1 88 ? -5.028 1.119 3.099 1.00 96.06 88 VAL A CA 1
ATOM 688 C C . VAL A 1 88 ? -6.240 1.776 2.444 1.00 96.06 88 VAL A C 1
ATOM 690 O O . VAL A 1 88 ? -6.383 2.997 2.441 1.00 96.06 88 VAL A O 1
ATOM 693 N N . SER A 1 89 ? -7.134 0.956 1.895 1.00 94.31 89 SER A N 1
ATOM 694 C CA . SER A 1 89 ? -8.357 1.411 1.235 1.00 94.31 89 SER A CA 1
ATOM 695 C C . SER A 1 89 ? -9.541 0.515 1.579 1.00 94.31 89 SER A C 1
ATOM 697 O O . SER A 1 89 ? -9.373 -0.610 2.052 1.00 94.31 89 SER A O 1
ATOM 699 N N . ARG A 1 90 ? -10.753 0.990 1.278 1.00 93.19 90 ARG A N 1
ATOM 700 C CA . ARG A 1 90 ? -11.991 0.240 1.528 1.00 93.19 90 ARG A CA 1
ATOM 701 C C . ARG A 1 90 ? -12.056 -1.102 0.789 1.00 93.19 90 ARG A C 1
ATOM 703 O O . ARG A 1 90 ? -12.683 -2.024 1.280 1.00 93.19 90 ARG A O 1
ATOM 710 N N . PHE A 1 91 ? -11.377 -1.250 -0.349 1.00 94.38 91 PHE A N 1
ATOM 711 C CA . PHE A 1 91 ? -11.335 -2.524 -1.082 1.00 94.38 91 PHE A CA 1
ATOM 712 C C . PHE A 1 91 ? 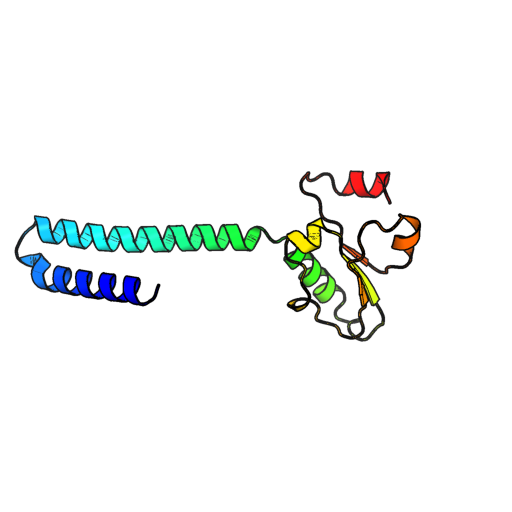-10.511 -3.610 -0.381 1.00 94.38 91 PHE A C 1
ATOM 714 O O . PHE A 1 91 ? -10.607 -4.776 -0.744 1.00 94.38 91 PHE A O 1
ATOM 721 N N . MET A 1 92 ? -9.680 -3.230 0.592 1.00 94.00 92 MET A N 1
ATOM 722 C CA . MET A 1 92 ? -8.851 -4.162 1.354 1.00 94.00 92 MET A CA 1
ATOM 723 C C . MET A 1 92 ? -9.491 -4.576 2.680 1.00 94.00 92 MET A C 1
ATOM 725 O O . MET A 1 92 ? -8.908 -5.395 3.377 1.00 94.00 92 MET A O 1
ATOM 729 N N . GLN A 1 93 ? -10.646 -4.012 3.038 1.00 95.44 93 GLN A N 1
ATOM 730 C CA . GLN A 1 93 ? -11.381 -4.321 4.264 1.00 95.44 93 GLN A CA 1
ATOM 731 C C . GLN A 1 93 ? -12.205 -5.589 4.025 1.00 95.44 93 GLN A C 1
ATOM 733 O O . GLN A 1 93 ? -13.225 -5.544 3.344 1.00 95.44 93 GLN A O 1
ATOM 738 N N . LEU A 1 94 ? -11.698 -6.731 4.494 1.00 96.81 94 LEU A N 1
ATOM 739 C CA . LEU A 1 94 ? -12.228 -8.055 4.145 1.00 96.81 94 LEU A CA 1
ATOM 740 C C . LEU A 1 94 ? -13.312 -8.562 5.098 1.00 96.81 94 LEU A C 1
ATOM 742 O O . LEU A 1 94 ? -14.014 -9.507 4.747 1.00 96.81 94 LEU A O 1
ATOM 746 N N . TYR A 1 95 ? -13.411 -7.998 6.301 1.00 97.50 95 TYR A N 1
ATOM 747 C CA . TYR A 1 95 ? -14.255 -8.536 7.363 1.00 97.50 95 TYR A CA 1
ATOM 748 C C . TYR A 1 95 ? -15.370 -7.555 7.720 1.00 97.50 95 TYR A C 1
ATOM 750 O O . TYR A 1 95 ? -15.119 -6.506 8.305 1.00 97.50 95 TYR A O 1
ATOM 758 N N . ASP A 1 96 ? -16.611 -7.916 7.389 1.00 96.44 96 ASP A N 1
ATOM 759 C CA . ASP A 1 96 ? -17.786 -7.051 7.579 1.00 96.44 96 ASP A CA 1
ATOM 760 C C . ASP A 1 96 ? -18.106 -6.776 9.057 1.00 96.44 96 ASP A C 1
ATOM 762 O O . ASP A 1 96 ? -18.718 -5.760 9.380 1.00 96.44 96 ASP A O 1
ATOM 766 N N . ALA A 1 97 ? -17.698 -7.673 9.962 1.00 97.56 97 ALA A N 1
ATOM 767 C CA . ALA A 1 97 ? -17.889 -7.492 11.399 1.00 97.56 97 ALA A CA 1
ATOM 768 C C . ALA A 1 97 ? -16.922 -6.462 12.008 1.00 97.56 97 ALA A C 1
ATOM 770 O O . ALA A 1 97 ? -17.126 -6.036 13.144 1.00 97.56 97 ALA A O 1
ATOM 771 N N . TRP A 1 98 ? -15.869 -6.069 11.285 1.00 98.12 98 TRP A N 1
ATOM 772 C CA . TRP A 1 98 ? -14.859 -5.145 11.787 1.00 98.12 98 TRP A CA 1
ATOM 773 C C . TRP A 1 98 ? -15.233 -3.678 11.517 1.00 98.12 98 TRP A C 1
ATOM 775 O O . TRP A 1 98 ? -15.727 -3.320 10.448 1.00 98.12 98 TRP A O 1
ATOM 785 N N . GLU A 1 99 ? -14.931 -2.794 12.468 1.00 97.81 99 GLU A N 1
ATOM 786 C CA . GLU A 1 99 ? -15.001 -1.342 12.300 1.00 97.81 99 GLU A CA 1
ATOM 787 C C . GLU A 1 99 ? -13.634 -0.811 11.848 1.00 97.81 99 GLU A C 1
ATOM 789 O O . GLU A 1 99 ? -12.698 -0.728 12.640 1.00 97.81 99 GLU A O 1
ATOM 794 N N . TYR A 1 100 ? -13.519 -0.376 10.594 1.00 97.69 100 TYR A N 1
ATOM 795 C CA . TYR A 1 100 ? -12.323 0.315 10.102 1.00 97.69 100 TYR A CA 1
ATOM 796 C C . TYR A 1 100 ? -12.524 1.828 10.173 1.00 97.69 100 TYR A C 1
ATOM 798 O O . TYR A 1 100 ? -13.251 2.411 9.365 1.00 97.69 100 TYR A O 1
ATOM 806 N N . ASN A 1 101 ? -11.865 2.476 11.129 1.00 96.56 101 ASN A N 1
ATOM 807 C CA . ASN A 1 101 ? -12.056 3.889 11.412 1.00 96.56 101 ASN A CA 1
ATO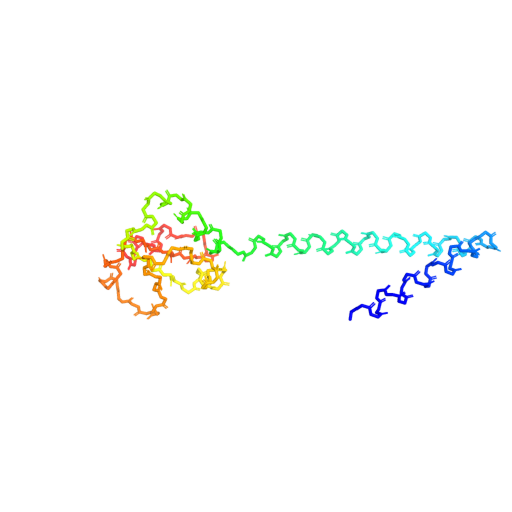M 808 C C . ASN A 1 101 ? -10.875 4.736 10.930 1.00 96.56 101 ASN A C 1
ATOM 810 O O . ASN A 1 101 ? -9.716 4.449 11.224 1.00 96.56 101 ASN A O 1
ATOM 814 N N . LYS A 1 102 ? -11.190 5.803 10.192 1.00 95.12 102 LYS A N 1
ATOM 815 C CA . LYS A 1 102 ? -10.217 6.696 9.553 1.00 95.12 102 LYS A CA 1
ATOM 816 C C . LYS A 1 102 ? -10.323 8.149 10.040 1.00 95.12 102 LYS A C 1
ATOM 818 O O . LYS A 1 102 ? -9.802 9.051 9.389 1.00 95.12 102 LYS A O 1
ATOM 823 N N . THR A 1 103 ? -11.012 8.392 11.154 1.00 95.19 103 THR A N 1
ATOM 824 C CA . THR A 1 103 ? -11.185 9.741 11.706 1.00 95.19 103 THR A CA 1
ATOM 825 C C . THR A 1 103 ? -9.831 10.355 12.039 1.00 95.19 103 THR A C 1
ATOM 827 O O . THR A 1 103 ? -9.060 9.796 12.805 1.00 95.19 103 THR A O 1
ATOM 830 N N . GLU A 1 104 ? -9.517 11.504 11.456 1.00 90.31 104 GLU A N 1
ATOM 831 C CA . GLU A 1 104 ? -8.247 12.182 11.712 1.00 90.31 104 GLU A CA 1
ATOM 832 C C . GLU A 1 104 ? -8.298 12.997 13.010 1.00 90.31 104 GLU A C 1
ATOM 834 O O . GLU A 1 104 ? -9.370 13.401 13.457 1.00 90.31 104 GLU A O 1
ATOM 839 N N . ASN A 1 105 ? -7.125 13.296 13.576 1.00 88.19 105 ASN A N 1
ATOM 840 C CA . ASN A 1 105 ? -6.962 14.173 14.744 1.00 88.19 105 ASN A CA 1
ATOM 841 C C . ASN A 1 105 ? -7.688 13.695 16.016 1.00 88.19 105 ASN A C 1
ATOM 843 O O . ASN A 1 105 ? -8.099 14.518 16.832 1.00 88.19 105 ASN A O 1
ATOM 847 N N . LEU A 1 106 ? -7.836 12.379 16.189 1.00 89.50 106 LEU A N 1
ATOM 848 C CA . LEU A 1 106 ? -8.287 11.795 17.453 1.00 89.50 106 LEU A CA 1
ATOM 849 C C . LEU A 1 106 ? -7.275 12.078 18.568 1.00 89.50 106 LEU A C 1
ATOM 851 O O . LEU A 1 106 ? -6.063 12.024 18.335 1.00 89.50 106 LEU A O 1
ATOM 855 N N . ALA A 1 107 ? -7.770 12.369 19.773 1.00 90.00 107 ALA A N 1
ATOM 856 C CA . ALA A 1 107 ? -6.904 12.495 20.935 1.00 90.00 107 ALA A CA 1
ATOM 857 C C . ALA A 1 107 ? -6.351 11.110 21.331 1.00 90.00 107 ALA A C 1
ATOM 859 O O . ALA A 1 107 ? -6.985 10.092 21.039 1.00 90.00 107 ALA A O 1
ATOM 860 N N . PRO A 1 108 ? -5.201 11.033 22.024 1.00 87.19 108 PRO A N 1
ATOM 861 C CA . PRO A 1 108 ? -4.654 9.759 22.497 1.00 87.19 108 PRO A CA 1
ATOM 862 C C . PRO A 1 108 ? -5.651 8.927 23.316 1.00 87.19 108 PRO A C 1
ATOM 864 O O . PRO A 1 108 ? -5.721 7.712 23.146 1.00 87.19 108 PRO A O 1
ATOM 867 N N . ASP A 1 109 ? -6.480 9.580 24.132 1.00 90.62 109 ASP A N 1
ATOM 868 C CA . ASP A 1 109 ? -7.521 8.912 24.921 1.00 90.62 109 ASP A CA 1
ATOM 869 C C . ASP A 1 109 ? -8.602 8.266 24.039 1.00 90.62 109 ASP A C 1
ATOM 871 O O . ASP A 1 109 ? -9.065 7.164 24.332 1.00 90.62 109 ASP A O 1
ATOM 875 N N . ASP A 1 110 ? -8.952 8.888 22.908 1.00 92.19 110 ASP A N 1
ATOM 876 C CA . ASP A 1 110 ? -9.939 8.346 21.966 1.00 92.19 110 ASP A CA 1
ATOM 877 C C . ASP A 1 110 ? -9.417 7.102 21.234 1.00 92.19 110 ASP A C 1
ATOM 879 O O . ASP A 1 110 ? -10.203 6.274 20.767 1.00 92.19 110 ASP A O 1
ATOM 883 N N . LEU A 1 111 ? -8.093 6.956 21.118 1.00 92.56 111 LEU A N 1
ATOM 884 C CA . LEU A 1 111 ? -7.467 5.818 20.446 1.00 92.56 111 LEU A CA 1
ATOM 885 C C . LEU A 1 111 ? -7.506 4.541 21.294 1.00 92.56 111 LEU A C 1
ATOM 887 O O . LEU A 1 111 ? -7.444 3.446 20.739 1.00 92.56 111 LEU A O 1
ATOM 891 N N . GLN A 1 112 ? -7.675 4.660 22.614 1.00 91.81 112 GLN A N 1
ATOM 892 C CA . GLN A 1 112 ? -7.722 3.516 23.533 1.00 91.81 112 GLN A CA 1
ATOM 893 C C . GLN A 1 112 ? -8.932 2.605 23.300 1.00 91.81 112 GLN A C 1
ATOM 895 O O . GLN A 1 112 ? -8.924 1.456 23.736 1.00 91.81 112 GLN A O 1
ATOM 900 N N . ARG A 1 113 ? -9.974 3.093 22.611 1.00 95.06 113 ARG A N 1
ATOM 901 C CA . ARG A 1 113 ? -11.159 2.285 22.290 1.00 95.06 113 ARG A CA 1
ATOM 902 C C . ARG A 1 113 ? -10.905 1.229 21.215 1.00 95.06 113 ARG A C 1
ATOM 904 O O . ARG A 1 113 ? -11.756 0.363 21.045 1.00 95.06 113 ARG A O 1
ATOM 911 N N . PHE A 1 114 ? -9.833 1.372 20.432 1.00 97.06 114 PHE A N 1
ATOM 912 C CA . PHE A 1 114 ? -9.573 0.510 19.286 1.00 97.06 114 PHE A CA 1
ATOM 913 C C . PHE A 1 114 ? -8.788 -0.733 19.688 1.00 97.06 114 PHE A C 1
ATOM 915 O O . PHE A 1 114 ? -7.800 -0.643 20.414 1.00 97.06 114 PHE A O 1
ATOM 922 N N . ASP A 1 115 ? -9.169 -1.881 19.137 1.00 96.94 115 ASP A N 1
ATOM 923 C CA . ASP A 1 115 ? -8.453 -3.142 19.344 1.00 96.94 115 ASP A CA 1
ATOM 924 C C . ASP A 1 115 ? -7.087 -3.137 18.643 1.00 96.94 115 ASP A C 1
ATOM 926 O O . ASP A 1 115 ? -6.107 -3.684 19.152 1.00 96.94 115 ASP A O 1
ATOM 930 N N . PHE A 1 116 ? -7.006 -2.494 17.473 1.00 96.62 116 PHE A N 1
ATOM 931 C CA . PHE A 1 116 ? -5.765 -2.341 16.717 1.00 96.62 116 PHE A CA 1
ATOM 932 C C . PHE A 1 116 ? -5.563 -0.910 16.224 1.00 96.62 116 PHE A C 1
ATOM 934 O O . PHE A 1 116 ? -6.476 -0.270 15.701 1.00 96.62 116 PHE A O 1
ATOM 941 N N . LEU A 1 117 ? -4.317 -0.440 16.308 1.00 95.00 117 LEU A N 1
ATOM 942 C CA . LEU A 1 117 ? -3.882 0.838 15.752 1.00 95.00 117 LEU A CA 1
ATOM 943 C C . LEU A 1 117 ? -2.934 0.594 14.578 1.00 95.00 117 LEU A C 1
ATOM 945 O O . LEU A 1 117 ? -1.846 0.040 14.744 1.00 95.00 117 LEU A O 1
ATOM 949 N N . MET A 1 118 ? -3.324 1.037 13.388 1.00 94.31 118 MET A N 1
ATOM 950 C CA . MET A 1 118 ? -2.435 1.106 12.235 1.00 94.31 118 MET A CA 1
ATOM 951 C C . MET A 1 118 ? -1.802 2.492 12.163 1.00 94.31 118 MET A C 1
ATOM 953 O O . MET A 1 118 ? -2.468 3.466 11.811 1.00 94.31 118 MET A O 1
ATOM 957 N N . ILE A 1 119 ? -0.514 2.558 12.505 1.00 91.75 119 ILE A N 1
ATOM 958 C CA . ILE A 1 119 ? 0.275 3.791 12.515 1.00 91.75 119 ILE A CA 1
ATOM 959 C C . ILE A 1 119 ? 1.445 3.646 11.541 1.00 91.75 119 ILE A C 1
ATOM 961 O O . ILE A 1 119 ? 2.251 2.718 11.652 1.00 91.75 119 ILE A O 1
ATOM 965 N N . GLY A 1 120 ? 1.544 4.570 10.590 1.00 88.88 120 GLY A N 1
ATOM 966 C CA . GLY A 1 120 ? 2.613 4.658 9.610 1.00 88.88 120 GLY A CA 1
ATOM 967 C C . GLY A 1 120 ? 3.572 5.809 9.911 1.00 88.88 120 GLY A C 1
ATOM 968 O O . GLY A 1 120 ? 3.211 6.845 10.461 1.00 88.88 120 GLY A O 1
ATOM 969 N N . THR A 1 121 ? 4.832 5.648 9.515 1.00 84.00 121 THR A N 1
ATOM 970 C CA . THR A 1 121 ? 5.821 6.730 9.556 1.00 84.00 121 THR A CA 1
ATOM 971 C C . THR A 1 121 ? 6.716 6.680 8.330 1.00 84.00 121 THR A C 1
ATOM 973 O O . THR A 1 121 ? 7.046 5.605 7.830 1.00 84.00 121 THR A O 1
ATOM 976 N N . TYR A 1 122 ? 7.155 7.853 7.886 1.00 75.50 122 TYR A N 1
ATOM 977 C CA . TYR A 1 122 ? 8.132 7.997 6.810 1.00 75.50 122 TYR A CA 1
ATOM 978 C C . TYR A 1 122 ? 9.582 8.010 7.325 1.00 75.50 122 TYR A C 1
ATOM 980 O O . TYR A 1 122 ? 10.512 7.885 6.535 1.00 75.50 122 TYR A O 1
ATOM 988 N N . SER A 1 123 ? 9.796 8.146 8.639 1.00 75.12 123 SER A N 1
ATOM 989 C CA . SER A 1 123 ? 11.112 8.426 9.237 1.00 75.12 123 SER A CA 1
ATOM 990 C C . SER A 1 123 ? 11.748 7.241 9.984 1.00 75.12 123 SER A C 1
ATOM 992 O O . SER A 1 123 ? 12.788 7.398 10.617 1.00 75.12 123 SER A O 1
ATOM 994 N N . GLY A 1 124 ? 11.159 6.039 9.909 1.00 72.31 124 GLY A N 1
ATOM 995 C CA . GLY A 1 124 ? 11.725 4.793 10.466 1.00 72.31 124 GLY A CA 1
ATOM 996 C C . GLY A 1 124 ? 11.773 4.704 12.003 1.00 72.31 124 GLY A C 1
ATOM 997 O O . GLY A 1 124 ? 12.142 3.678 12.566 1.00 72.31 124 GLY A O 1
ATOM 998 N N . ASN A 1 125 ? 11.350 5.754 12.697 1.00 80.69 125 ASN A N 1
ATOM 999 C CA . ASN A 1 125 ? 11.363 5.952 14.149 1.00 80.69 125 ASN A CA 1
ATOM 1000 C C . ASN A 1 125 ? 9.980 5.712 14.787 1.00 80.69 125 ASN A C 1
ATOM 1002 O O . ASN A 1 125 ? 9.642 6.313 15.806 1.00 80.69 125 ASN A O 1
ATOM 1006 N N . LEU A 1 126 ? 9.190 4.797 14.210 1.00 79.38 126 LEU A N 1
ATOM 1007 C CA . LEU A 1 126 ? 7.812 4.504 14.629 1.00 79.38 126 LEU A CA 1
ATOM 1008 C C . LEU A 1 126 ? 7.715 4.219 16.133 1.00 79.38 126 LEU A C 1
ATOM 1010 O O . LEU A 1 126 ? 6.867 4.782 16.813 1.00 79.38 126 LEU A O 1
ATOM 1014 N N . LYS A 1 127 ? 8.620 3.385 16.663 1.00 79.06 127 LYS A N 1
ATOM 1015 C CA . LYS A 1 127 ? 8.620 2.998 18.083 1.00 79.06 127 LYS A CA 1
ATOM 1016 C C . LYS A 1 127 ? 8.737 4.204 19.014 1.00 79.06 127 LYS A C 1
ATOM 1018 O O . LYS A 1 127 ? 8.044 4.257 20.022 1.00 79.06 127 LYS A O 1
ATOM 1023 N N . GLN A 1 128 ? 9.588 5.167 18.658 1.00 81.94 128 GLN A N 1
ATOM 1024 C CA . GLN A 1 128 ? 9.770 6.384 19.442 1.00 81.94 128 GLN A CA 1
ATOM 1025 C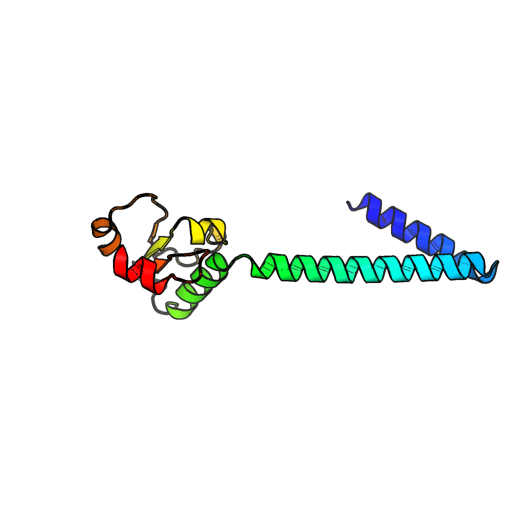 C . GLN A 1 128 ? 8.517 7.260 19.374 1.00 81.94 128 GLN A C 1
ATOM 1027 O O . GLN A 1 128 ? 8.026 7.684 20.417 1.00 81.94 128 GLN A O 1
ATOM 1032 N N . ILE A 1 129 ? 7.977 7.473 18.167 1.00 78.25 129 ILE A N 1
ATOM 1033 C CA . ILE A 1 129 ? 6.752 8.258 17.955 1.00 78.25 129 ILE A CA 1
ATOM 1034 C C . ILE A 1 129 ? 5.610 7.679 18.781 1.00 78.25 129 ILE A C 1
ATOM 1036 O O . ILE A 1 129 ? 4.947 8.438 19.480 1.00 78.25 129 ILE A O 1
ATOM 1040 N N . VAL A 1 130 ? 5.426 6.356 18.747 1.00 78.81 130 VAL A N 1
ATOM 1041 C CA . VAL A 1 130 ? 4.382 5.703 19.532 1.00 78.81 130 VAL A CA 1
ATOM 1042 C C . VAL A 1 130 ? 4.609 5.949 21.016 1.00 78.81 130 VAL A C 1
ATOM 1044 O O . VAL A 1 130 ? 3.790 6.618 21.615 1.00 78.81 130 VAL A O 1
ATOM 1047 N N . SER A 1 131 ? 5.775 5.591 21.562 1.00 79.81 131 SER A N 1
ATOM 1048 C CA . SER A 1 131 ? 6.065 5.749 23.000 1.00 79.81 131 SER A CA 1
ATOM 1049 C C . SER A 1 131 ? 5.978 7.177 23.561 1.00 79.81 131 SER A C 1
ATOM 1051 O O . SER A 1 131 ? 5.932 7.353 24.773 1.00 79.81 131 SER A O 1
ATOM 1053 N N . THR A 1 132 ? 6.061 8.198 22.703 1.00 80.38 132 THR A N 1
ATOM 1054 C CA . THR A 1 132 ? 6.041 9.610 23.118 1.00 80.38 132 THR A CA 1
ATOM 1055 C C . THR A 1 132 ? 4.650 10.232 22.995 1.00 80.38 132 THR A C 1
ATOM 1057 O O . THR A 1 132 ? 4.358 11.181 23.716 1.00 80.38 132 THR A O 1
ATOM 1060 N N . ASN A 1 133 ? 3.814 9.743 22.072 1.00 71.00 133 ASN A N 1
ATOM 1061 C CA . ASN A 1 133 ? 2.540 10.381 21.718 1.00 71.00 133 ASN A CA 1
ATOM 1062 C C . ASN A 1 133 ? 1.305 9.535 22.060 1.00 71.00 133 ASN A C 1
ATOM 1064 O O . ASN A 1 133 ? 0.204 10.082 22.059 1.00 71.00 133 ASN A O 1
ATOM 1068 N N . TYR A 1 134 ? 1.483 8.238 22.323 1.00 67.56 134 TYR A N 1
ATOM 1069 C CA . TYR A 1 134 ? 0.427 7.271 22.625 1.00 67.56 134 TYR A CA 1
ATOM 1070 C C . TYR A 1 134 ? 0.860 6.368 23.785 1.00 67.56 134 TYR A C 1
ATOM 1072 O O . TYR A 1 134 ? -0.012 6.051 24.617 1.00 67.56 134 TYR A O 1
#

Radius of gyration: 25.14 Å; chains: 1; bounding box: 41×31×73 Å